Protein AF-A0A5T1FE21-F1 (afdb_monomer)

Sequence (72 aa):
MYNKEGVFRTENAKLNFQGHARIHAYVSKEQAKKLQEHGLSALTKPVSFTQEDWVFVLKELNLEKKRVLFRA

InterPro domains:
  IPR012332 Autotransporter, pectate lyase C-like domain superfamily [G3DSA:2.160.20.20] (2-70)

Foldseek 3Di:
DDPDPDDDDDDPDDDDQFWAFQFDDADDPVVQVVCVVVVHGGHHGRGDPPDPGTGHDDPDDDDPPDDDDDDD

Solvent-accessible surface area (backbone atoms only — not comparable to full-atom values): 5216 Å² total; per-residue (Å²): 131,92,80,73,91,75,87,90,83,85,77,100,69,90,84,83,90,74,59,47,60,53,77,48,80,56,43,55,68,69,55,29,50,56,36,43,77,71,77,38,87,61,40,69,51,46,61,59,94,84,58,87,62,65,47,71,88,79,92,79,84,88,61,89,94,60,91,81,84,85,81,133

pLDDT: mean 77.59, std 18.79, range [38.44, 97.5]

Mean predicted aligned error: 9.46 Å

Organism: Campylobacter jejuni (NCBI:txid197)

Structure (mmCIF, N/CA/C/O backbone):
data_AF-A0A5T1FE21-F1
#
_entry.id   AF-A0A5T1FE21-F1
#
loop_
_atom_site.group_PDB
_atom_site.id
_atom_site.type_symbol
_atom_site.label_atom_id
_atom_site.label_alt_id
_atom_site.label_comp_id
_atom_site.label_asym_id
_atom_site.label_entity_id
_atom_site.label_seq_id
_atom_site.pdbx_PDB_ins_code
_atom_site.Cartn_x
_atom_site.Cartn_y
_atom_site.Cartn_z
_atom_site.occupancy
_atom_site.B_iso_or_equiv
_atom_site.auth_seq_id
_atom_site.auth_comp_id
_atom_site.auth_asym_id
_atom_site.auth_atom_id
_atom_site.pdbx_PDB_model_num
ATOM 1 N N . MET A 1 1 ? -6.167 -16.644 8.428 1.00 48.75 1 MET A N 1
ATOM 2 C CA . MET A 1 1 ? -6.392 -15.352 9.116 1.00 48.75 1 MET A CA 1
ATOM 3 C C . MET A 1 1 ? -6.964 -15.652 10.492 1.00 48.75 1 MET A C 1
ATOM 5 O O . MET A 1 1 ? -8.058 -16.195 10.561 1.00 48.75 1 MET A O 1
ATOM 9 N N . TYR A 1 2 ? -6.207 -15.399 11.563 1.00 38.44 2 TYR A N 1
ATOM 10 C CA . TYR A 1 2 ? -6.691 -15.598 12.932 1.00 38.44 2 TYR A CA 1
ATOM 11 C C . TYR A 1 2 ? -7.661 -14.470 13.280 1.00 38.44 2 TYR A C 1
ATOM 13 O O . TYR A 1 2 ? -7.239 -13.365 13.606 1.00 38.44 2 TYR A O 1
ATOM 21 N N . ASN A 1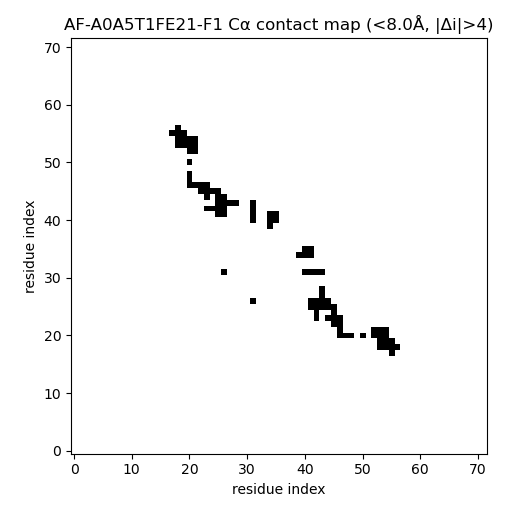 3 ? -8.960 -14.744 13.178 1.00 53.97 3 ASN A N 1
ATOM 22 C CA . ASN A 1 3 ? -9.976 -13.897 13.784 1.00 53.97 3 ASN A CA 1
ATOM 23 C C . ASN A 1 3 ? -10.111 -14.353 15.235 1.00 53.97 3 ASN A C 1
ATOM 25 O O . ASN A 1 3 ? -10.688 -15.404 15.505 1.00 53.97 3 ASN A O 1
ATOM 29 N N . LYS A 1 4 ? -9.485 -13.621 16.154 1.00 49.88 4 LYS A N 1
ATOM 30 C CA . LYS A 1 4 ? -9.638 -13.873 17.584 1.00 49.88 4 LYS A CA 1
ATOM 31 C C . LYS A 1 4 ? -10.924 -13.181 18.021 1.00 49.88 4 LYS A C 1
ATOM 33 O O . LYS A 1 4 ? -11.034 -11.968 17.867 1.00 49.88 4 LYS A O 1
ATOM 38 N N . GLU A 1 5 ? -11.889 -13.933 18.534 1.00 57.12 5 GLU A N 1
ATOM 39 C CA . GLU A 1 5 ? -13.044 -13.341 19.208 1.00 57.12 5 GLU A CA 1
ATOM 40 C C . GLU A 1 5 ? -12.535 -12.568 20.436 1.00 57.12 5 GLU A C 1
ATOM 42 O O . GLU A 1 5 ? -11.799 -13.106 21.266 1.00 57.12 5 GLU A O 1
ATOM 47 N N . GLY A 1 6 ? -12.832 -11.271 20.506 1.00 57.84 6 GLY A N 1
ATOM 48 C CA . GLY A 1 6 ? -12.327 -10.395 21.558 1.00 57.84 6 GLY A CA 1
ATOM 49 C C . GLY A 1 6 ? -12.713 -8.934 21.344 1.00 57.84 6 GLY A C 1
ATOM 50 O O . GLY A 1 6 ? -13.048 -8.519 20.238 1.00 57.84 6 GLY A O 1
ATOM 51 N N . VAL A 1 7 ? -12.664 -8.146 22.418 1.00 65.94 7 VAL A N 1
ATOM 52 C CA . VAL A 1 7 ? -12.992 -6.714 22.387 1.00 65.94 7 VAL A CA 1
ATOM 53 C C . VAL A 1 7 ? -11.705 -5.898 22.276 1.00 65.94 7 VAL A C 1
ATOM 55 O O . VAL A 1 7 ? -10.839 -5.982 23.146 1.00 65.94 7 VAL A O 1
ATOM 58 N N . PHE A 1 8 ? -11.585 -5.079 21.229 1.00 69.19 8 PHE A N 1
ATOM 59 C CA . PHE A 1 8 ? -10.489 -4.121 21.078 1.00 69.19 8 PHE A CA 1
ATOM 60 C C . PHE A 1 8 ? -10.867 -2.786 21.737 1.00 69.19 8 PHE A C 1
ATOM 62 O O . PHE A 1 8 ? -11.826 -2.136 21.322 1.00 69.19 8 PHE A O 1
ATOM 69 N N . ARG A 1 9 ? -10.126 -2.368 22.771 1.00 69.75 9 ARG A N 1
ATOM 70 C CA . ARG A 1 9 ? -10.346 -1.101 23.491 1.00 69.75 9 ARG A CA 1
ATOM 71 C C . ARG A 1 9 ? -9.126 -0.198 23.367 1.00 69.75 9 ARG A C 1
ATOM 73 O O . ARG A 1 9 ? -7.995 -0.666 23.435 1.00 69.75 9 ARG A O 1
ATOM 80 N N . THR A 1 10 ? -9.361 1.101 23.213 1.00 71.94 10 THR A N 1
ATOM 81 C CA . THR A 1 10 ? -8.302 2.112 23.210 1.00 71.94 10 THR A CA 1
ATOM 82 C C . THR A 1 10 ? -8.799 3.422 23.819 1.00 71.94 10 THR A C 1
ATOM 84 O O . THR A 1 10 ? -9.950 3.812 23.606 1.00 71.94 10 THR A O 1
ATOM 87 N N . GLU A 1 11 ? -7.929 4.116 24.547 1.00 79.25 11 GLU A N 1
ATOM 88 C CA . GLU A 1 11 ? -8.186 5.426 25.147 1.00 79.25 11 GLU A CA 1
ATOM 89 C C . GLU A 1 11 ? -7.107 6.407 24.676 1.00 79.25 11 GLU A C 1
ATOM 91 O O . GLU A 1 11 ? -5.933 6.054 24.598 1.00 79.25 11 GLU A O 1
ATOM 96 N N . ASN A 1 12 ? -7.508 7.627 24.304 1.00 80.44 12 ASN A N 1
ATOM 97 C CA . ASN A 1 12 ? -6.618 8.692 23.816 1.00 80.44 12 ASN A CA 1
ATOM 98 C C . ASN A 1 12 ? -5.697 8.329 22.626 1.00 80.44 12 ASN A C 1
ATOM 100 O O . ASN A 1 12 ? -4.684 8.991 22.413 1.00 80.44 12 ASN A O 1
ATOM 104 N N . ALA A 1 13 ? -6.053 7.333 21.805 1.00 77.19 13 ALA A N 1
ATOM 105 C CA . ALA A 1 13 ? -5.274 6.949 20.625 1.00 77.19 13 ALA A CA 1
ATOM 106 C C . ALA A 1 13 ? -5.946 7.325 19.295 1.00 77.19 13 ALA A C 1
ATOM 108 O O . ALA A 1 13 ? -7.173 7.422 19.187 1.00 77.19 13 ALA A O 1
ATOM 109 N N . LYS A 1 14 ? -5.123 7.465 18.249 1.00 80.88 14 LYS A N 1
ATOM 110 C CA . LYS A 1 14 ? -5.572 7.480 16.851 1.00 80.88 14 LYS A CA 1
ATOM 111 C C . LYS A 1 14 ? -5.522 6.054 16.305 1.00 80.88 14 LYS A C 1
ATOM 113 O O . LYS A 1 14 ?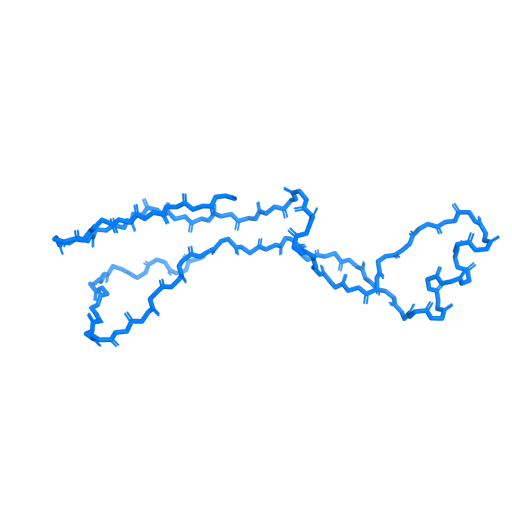 -4.448 5.464 16.243 1.00 80.88 14 LYS A O 1
ATOM 118 N N . LEU A 1 15 ? -6.672 5.518 15.902 1.00 77.62 15 LEU A N 1
ATOM 119 C CA . LEU A 1 15 ? -6.768 4.225 15.224 1.00 77.62 15 LEU A CA 1
ATOM 120 C C . LEU A 1 15 ? -6.922 4.428 13.721 1.00 77.62 15 LEU A C 1
ATOM 122 O O . LEU A 1 15 ? -7.738 5.244 13.295 1.00 77.62 15 LEU A O 1
ATOM 126 N N . ASN A 1 16 ? -6.181 3.648 12.937 1.00 78.25 16 ASN A N 1
ATOM 127 C CA . ASN A 1 16 ? -6.366 3.555 11.496 1.00 78.25 16 ASN A CA 1
ATOM 128 C C . ASN A 1 16 ? -6.487 2.080 11.102 1.00 78.25 16 ASN A C 1
ATOM 130 O O . ASN A 1 16 ? -5.532 1.316 11.233 1.00 78.25 16 ASN A O 1
ATOM 134 N N . PHE A 1 17 ? -7.677 1.693 10.648 1.00 77.94 17 PHE A N 1
ATOM 135 C CA . PHE A 1 17 ? -7.911 0.410 10.002 1.00 77.94 17 PHE A CA 1
ATOM 136 C C . PHE A 1 17 ? -7.899 0.654 8.498 1.00 77.94 17 PHE A C 1
ATOM 138 O O . PHE A 1 17 ? -8.758 1.364 7.981 1.00 77.94 17 PHE A O 1
ATOM 145 N N . GLN A 1 18 ? -6.930 0.066 7.804 1.00 79.38 18 GLN A N 1
ATOM 146 C CA . GLN A 1 18 ? -6.749 0.244 6.369 1.00 79.38 18 GLN A CA 1
ATOM 147 C C . GLN A 1 18 ? -6.540 -1.095 5.674 1.00 79.38 18 GLN A C 1
ATOM 149 O O . GLN A 1 18 ? -6.140 -2.084 6.293 1.00 79.38 18 GLN A O 1
ATOM 154 N N . GLY A 1 19 ? -6.792 -1.105 4.369 1.00 81.38 19 GLY A N 1
ATOM 155 C CA . GLY A 1 19 ? -6.414 -2.225 3.523 1.00 81.38 19 GLY A CA 1
ATOM 156 C C . GLY A 1 19 ? -4.901 -2.343 3.403 1.00 81.38 19 GLY A C 1
ATOM 157 O O . GLY A 1 19 ? -4.138 -1.446 3.775 1.00 81.38 19 GLY A O 1
ATOM 158 N N . HIS A 1 20 ? -4.470 -3.462 2.848 1.00 87.38 20 HIS A N 1
ATOM 159 C CA . HIS A 1 20 ? -3.102 -3.680 2.434 1.00 87.38 20 HIS A CA 1
ATOM 160 C C . HIS A 1 20 ? -3.026 -3.567 0.913 1.00 87.38 20 HIS A C 1
ATOM 162 O O . HIS A 1 20 ? -3.696 -4.315 0.201 1.00 87.38 20 HIS A O 1
ATOM 168 N N . ALA A 1 21 ? -2.229 -2.625 0.414 1.00 88.62 21 ALA A N 1
ATOM 169 C CA . ALA A 1 21 ? -1.886 -2.554 -0.999 1.00 88.62 21 ALA A CA 1
ATOM 170 C C . ALA A 1 21 ? -1.266 -3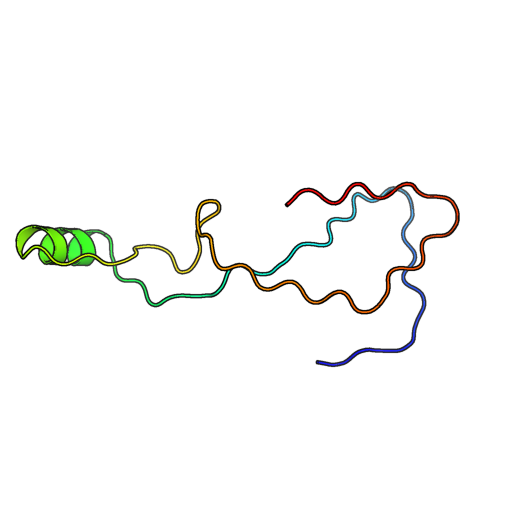.892 -1.436 1.00 88.62 21 ALA A C 1
ATOM 172 O O . ALA A 1 21 ? -0.413 -4.440 -0.730 1.00 88.62 21 ALA A O 1
ATOM 173 N N . ARG A 1 22 ? -1.717 -4.458 -2.559 1.00 91.00 22 ARG A N 1
ATOM 174 C CA . ARG A 1 22 ? -1.164 -5.722 -3.055 1.00 91.00 22 ARG A CA 1
ATOM 175 C C . ARG A 1 22 ? 0.319 -5.538 -3.371 1.00 91.00 22 ARG A C 1
ATOM 177 O O . ARG A 1 22 ? 0.706 -4.577 -4.028 1.00 91.00 22 ARG A O 1
ATOM 184 N N . ILE A 1 2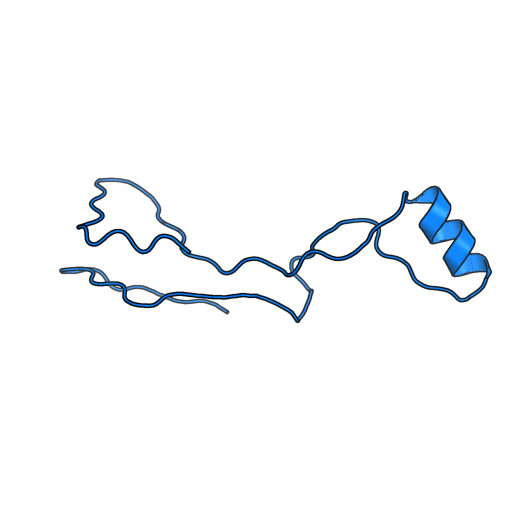3 ? 1.137 -6.469 -2.890 1.00 92.38 23 ILE A N 1
ATOM 185 C CA . ILE A 1 23 ? 2.581 -6.459 -3.117 1.00 92.38 23 ILE A CA 1
ATOM 186 C C . ILE A 1 23 ? 2.870 -6.953 -4.534 1.00 92.38 23 ILE A C 1
ATOM 188 O O . ILE A 1 23 ? 2.439 -8.045 -4.910 1.00 92.38 23 ILE A O 1
ATOM 192 N N . HIS A 1 24 ? 3.650 -6.174 -5.280 1.00 93.88 24 HIS A N 1
ATOM 193 C CA . HIS A 1 24 ? 4.143 -6.520 -6.613 1.00 93.88 24 HIS A CA 1
ATOM 194 C C . HIS A 1 24 ? 5.658 -6.727 -6.626 1.00 93.88 24 HIS A C 1
ATOM 196 O O . HIS A 1 24 ? 6.384 -6.234 -5.759 1.00 93.88 24 HIS A O 1
ATOM 202 N N . ALA A 1 25 ? 6.146 -7.439 -7.644 1.00 95.56 25 ALA A N 1
ATOM 203 C CA . ALA A 1 25 ? 7.576 -7.534 -7.915 1.00 95.56 25 ALA A CA 1
ATOM 204 C C . ALA A 1 25 ? 8.150 -6.154 -8.269 1.00 95.56 25 ALA A C 1
ATOM 206 O O . ALA A 1 25 ? 7.512 -5.352 -8.953 1.00 95.56 25 ALA A O 1
ATOM 207 N N . TYR A 1 26 ? 9.370 -5.885 -7.814 1.00 97.00 26 TYR A N 1
ATOM 208 C CA . TYR A 1 26 ? 10.049 -4.615 -8.036 1.00 97.00 26 TYR A CA 1
ATOM 209 C C . TYR A 1 26 ? 11.549 -4.830 -8.252 1.00 97.00 26 TYR A C 1
ATOM 211 O O . TYR A 1 26 ? 12.110 -5.853 -7.859 1.00 97.00 26 TYR A O 1
ATOM 219 N N . VAL A 1 27 ? 12.189 -3.854 -8.887 1.00 97.06 27 VAL A N 1
ATOM 220 C CA . VAL A 1 27 ? 13.619 -3.855 -9.225 1.00 97.06 27 VAL A CA 1
ATOM 221 C C . VAL A 1 27 ? 14.290 -2.564 -8.746 1.00 97.06 27 VAL A C 1
ATOM 223 O O . VAL A 1 27 ? 13.616 -1.639 -8.281 1.00 97.06 27 VAL A O 1
ATOM 226 N N . SER A 1 28 ? 15.620 -2.472 -8.846 1.00 97.50 28 SER A N 1
ATOM 227 C CA . SER A 1 28 ? 16.323 -1.213 -8.559 1.00 97.50 28 SER A CA 1
ATOM 228 C C . SER A 1 28 ? 15.950 -0.121 -9.574 1.00 97.50 28 SER A C 1
ATOM 230 O O . SER A 1 28 ? 15.470 -0.403 -10.675 1.00 97.50 28 SER A O 1
ATOM 232 N N . LYS A 1 29 ? 16.199 1.151 -9.241 1.00 96.62 29 LYS A N 1
ATOM 233 C CA . LYS A 1 29 ? 15.926 2.267 -10.165 1.00 96.62 29 LYS A CA 1
ATOM 234 C C . LYS A 1 29 ? 16.754 2.165 -11.446 1.00 96.62 29 LYS A C 1
ATOM 236 O O . LYS A 1 29 ? 16.254 2.459 -12.527 1.00 96.62 29 LYS A O 1
ATOM 241 N N . GLU A 1 30 ? 17.999 1.719 -11.328 1.00 97.38 30 GLU A N 1
ATOM 242 C CA . GLU A 1 30 ? 18.919 1.521 -12.447 1.00 97.38 30 GLU A CA 1
ATOM 243 C C . GLU A 1 30 ? 18.405 0.424 -13.384 1.00 97.38 30 GLU A C 1
ATOM 245 O O . GLU A 1 30 ? 18.443 0.581 -14.602 1.00 97.38 30 GLU A O 1
ATOM 250 N N . GLN A 1 31 ? 17.882 -0.670 -12.825 1.00 97.38 31 GLN A N 1
ATOM 251 C CA . GLN A 1 31 ? 17.283 -1.757 -13.599 1.00 97.38 31 GLN A CA 1
ATOM 252 C C . GLN A 1 31 ? 15.977 -1.323 -14.271 1.00 97.38 31 GLN A C 1
ATOM 254 O O . GLN A 1 31 ? 15.791 -1.595 -15.454 1.00 97.38 31 GLN A O 1
ATOM 259 N N . ALA A 1 32 ? 15.105 -0.602 -13.559 1.00 97.25 32 ALA A N 1
ATOM 260 C CA . ALA A 1 32 ? 13.873 -0.062 -14.133 1.00 97.25 32 ALA A CA 1
ATOM 261 C C . ALA A 1 32 ? 14.162 0.888 -15.306 1.00 97.25 32 ALA A C 1
ATOM 263 O O . ALA A 1 32 ? 13.498 0.803 -16.336 1.00 97.25 32 ALA A O 1
ATO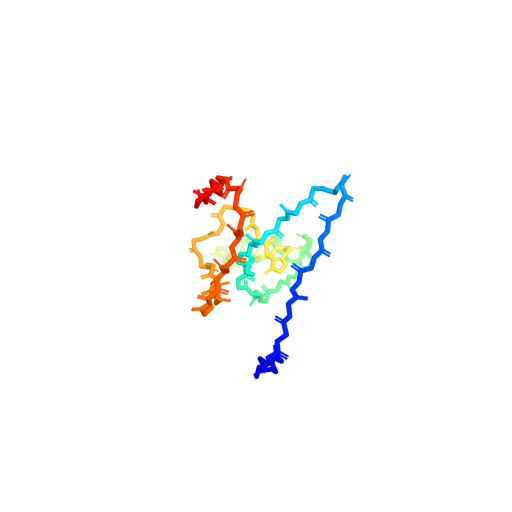M 264 N N . LYS A 1 33 ? 15.193 1.737 -15.187 1.00 97.31 33 LYS A N 1
ATOM 265 C CA . LYS A 1 33 ? 15.629 2.623 -16.274 1.00 97.31 33 LYS A CA 1
ATOM 266 C C . LYS A 1 33 ? 16.099 1.834 -17.500 1.00 97.31 33 LYS A C 1
ATOM 268 O O . LYS A 1 33 ? 15.651 2.124 -18.603 1.00 97.31 33 LYS A O 1
ATOM 273 N N . LYS A 1 34 ? 16.940 0.810 -17.308 1.00 97.50 34 LYS A N 1
ATOM 274 C CA . LYS A 1 34 ? 17.384 -0.066 -18.408 1.00 97.50 34 LYS A CA 1
ATOM 275 C C . LYS A 1 34 ? 16.203 -0.749 -19.100 1.00 97.50 34 LYS A C 1
ATOM 277 O O . LYS A 1 34 ? 16.160 -0.812 -20.318 1.00 97.50 34 LYS A O 1
ATOM 282 N N . LEU A 1 35 ? 15.222 -1.236 -18.339 1.00 96.88 35 LEU A N 1
ATOM 283 C CA . LEU A 1 35 ? 14.014 -1.841 -18.908 1.00 96.88 35 LEU A CA 1
ATOM 284 C C . LEU A 1 35 ? 13.206 -0.827 -19.728 1.00 96.88 35 LEU A C 1
ATOM 286 O O . LEU A 1 35 ? 12.770 -1.151 -20.831 1.00 96.88 35 LEU A O 1
ATOM 290 N N . GLN A 1 36 ? 13.087 0.410 -19.244 1.00 96.81 36 GLN A N 1
ATOM 291 C CA . GLN A 1 36 ? 12.393 1.483 -19.952 1.00 96.81 36 GLN A CA 1
ATOM 292 C C . GLN A 1 36 ? 13.073 1.856 -21.277 1.00 96.81 36 GLN A C 1
ATOM 294 O O . GLN A 1 36 ? 12.377 2.100 -22.261 1.00 96.81 36 GLN A O 1
ATOM 299 N N . GLU A 1 37 ? 14.409 1.840 -21.335 1.00 97.12 37 GLU A N 1
ATOM 300 C CA . GLU A 1 37 ? 15.183 2.025 -22.577 1.00 97.12 37 GLU A CA 1
ATOM 301 C C . GLU A 1 37 ? 14.864 0.943 -23.630 1.00 97.12 37 GLU A C 1
ATOM 303 O O . GLU A 1 37 ? 14.965 1.197 -24.829 1.00 97.12 37 GLU A O 1
ATOM 308 N N . HIS A 1 38 ? 14.399 -0.233 -23.196 1.00 96.25 38 HIS A N 1
ATOM 309 C CA . HIS A 1 38 ? 13.914 -1.323 -24.050 1.00 96.25 38 HIS A CA 1
ATOM 310 C C . HIS A 1 38 ? 12.382 -1.349 -24.224 1.00 96.25 38 HIS A C 1
ATOM 312 O O . HIS A 1 38 ? 11.844 -2.323 -24.749 1.00 96.25 38 HIS A O 1
ATOM 318 N N . GLY A 1 39 ? 11.661 -0.311 -23.786 1.00 96.31 39 GLY A N 1
ATOM 319 C CA . GLY A 1 39 ? 10.197 -0.233 -23.887 1.00 96.31 39 GLY A CA 1
ATOM 320 C C . GLY A 1 39 ? 9.434 -1.091 -22.870 1.00 96.31 39 GLY A C 1
ATOM 321 O O . GLY A 1 39 ? 8.226 -1.274 -23.006 1.00 96.31 39 GLY A O 1
ATOM 322 N N . LEU A 1 40 ? 10.116 -1.615 -21.849 1.00 96.38 40 LEU A N 1
ATOM 323 C CA . LEU A 1 40 ? 9.525 -2.406 -20.771 1.00 96.38 40 LEU A CA 1
ATOM 324 C C . LEU A 1 40 ? 9.316 -1.551 -19.515 1.00 96.38 40 LEU A C 1
ATOM 326 O O . LEU A 1 40 ? 10.104 -0.663 -19.201 1.00 96.38 40 LEU A O 1
ATOM 330 N N . SER A 1 41 ? 8.269 -1.848 -18.748 1.00 92.62 41 SER A N 1
ATOM 331 C CA . SER A 1 41 ? 7.988 -1.182 -17.472 1.00 92.62 41 SER A CA 1
ATOM 332 C C . SER A 1 41 ? 8.269 -2.100 -16.287 1.00 92.62 41 SER A C 1
ATOM 334 O O . SER A 1 41 ? 7.890 -3.271 -16.312 1.00 92.62 41 SER A O 1
ATOM 336 N N . ALA A 1 42 ? 8.846 -1.557 -15.216 1.00 95.19 42 ALA A N 1
ATOM 337 C CA . ALA A 1 42 ? 8.996 -2.259 -13.946 1.00 95.19 42 ALA A CA 1
ATOM 338 C C . ALA A 1 42 ? 8.806 -1.310 -12.760 1.00 95.19 42 ALA A C 1
ATOM 340 O O . ALA A 1 42 ? 9.181 -0.136 -12.812 1.00 95.19 42 ALA A O 1
ATOM 341 N N . LEU A 1 43 ? 8.236 -1.831 -11.674 1.00 95.06 43 LEU A N 1
ATOM 342 C CA . LEU A 1 43 ? 8.081 -1.084 -10.431 1.00 95.06 43 LEU A CA 1
ATOM 343 C C . LEU A 1 43 ? 9.418 -0.990 -9.689 1.00 95.06 43 LEU A C 1
ATOM 345 O O . LEU A 1 43 ? 10.254 -1.887 -9.756 1.00 95.06 43 LEU A O 1
ATOM 349 N N . THR A 1 44 ? 9.598 0.091 -8.932 1.00 96.25 44 THR A N 1
ATOM 350 C CA . THR A 1 44 ? 10.774 0.300 -8.060 1.00 96.25 44 THR A CA 1
ATOM 351 C C . THR A 1 44 ? 10.439 0.206 -6.573 1.00 96.25 44 THR A C 1
ATOM 353 O O . THR A 1 44 ? 11.315 0.329 -5.718 1.00 96.25 44 THR A O 1
ATOM 356 N N . LYS A 1 45 ? 9.158 0.003 -6.254 1.00 95.81 45 LYS A N 1
ATOM 357 C CA . LYS A 1 45 ? 8.633 -0.192 -4.905 1.00 95.81 45 LYS A CA 1
ATOM 358 C C . LYS A 1 45 ? 7.599 -1.319 -4.934 1.00 95.81 45 LYS A C 1
ATOM 360 O O . LYS A 1 45 ? 6.906 -1.447 -5.941 1.00 95.81 45 LYS A O 1
ATOM 365 N N . PRO A 1 46 ? 7.460 -2.085 -3.842 1.00 93.69 46 PRO A N 1
ATOM 366 C CA . PRO A 1 46 ? 6.505 -3.189 -3.771 1.00 93.69 46 PRO A CA 1
ATOM 367 C C . PRO A 1 46 ? 5.040 -2.732 -3.739 1.00 93.69 46 PRO A C 1
ATOM 369 O O . PRO A 1 46 ? 4.168 -3.498 -4.134 1.00 93.69 46 PRO A O 1
ATOM 372 N N . VAL A 1 47 ? 4.776 -1.512 -3.254 1.00 94.50 47 VAL A N 1
ATOM 373 C CA . VAL A 1 47 ? 3.441 -0.902 -3.150 1.00 94.50 47 VAL A CA 1
ATOM 374 C C . VAL A 1 47 ? 3.493 0.605 -3.450 1.00 94.50 47 VAL A C 1
ATOM 376 O O . VAL A 1 47 ? 4.542 1.244 -3.294 1.00 94.50 47 VAL A O 1
ATOM 379 N N . SER A 1 48 ? 2.360 1.186 -3.844 1.00 91.44 48 SER A N 1
ATOM 380 C CA . SER A 1 48 ? 2.135 2.612 -4.112 1.00 91.44 48 SER A CA 1
ATOM 381 C C . SER A 1 48 ? 0.787 3.068 -3.548 1.00 91.44 48 SER A C 1
ATOM 383 O O . SER A 1 48 ? -0.176 2.313 -3.543 1.00 91.44 48 SER A O 1
ATOM 385 N N . PHE A 1 49 ? 0.681 4.335 -3.137 1.00 88.31 49 PHE A N 1
ATOM 386 C CA . PHE A 1 49 ? -0.606 4.929 -2.750 1.00 88.31 49 PHE A CA 1
ATOM 387 C C . PHE A 1 49 ? -1.574 5.098 -3.925 1.00 88.31 49 PHE A C 1
ATOM 389 O O . PHE A 1 49 ? -2.776 5.179 -3.716 1.00 88.31 49 PHE A O 1
ATOM 396 N N . THR A 1 50 ? -1.053 5.166 -5.149 1.00 89.62 50 THR A N 1
ATOM 397 C CA . THR A 1 50 ? -1.843 5.371 -6.370 1.00 89.62 50 THR A CA 1
ATOM 398 C C . THR A 1 50 ? -2.185 4.067 -7.085 1.00 89.62 50 THR A C 1
ATOM 400 O O . THR A 1 50 ? -2.719 4.120 -8.187 1.00 89.62 50 THR A O 1
ATOM 403 N N . GLN A 1 51 ? -1.809 2.907 -6.531 1.00 89.31 51 GLN A N 1
ATOM 404 C CA . GLN A 1 51 ? -2.180 1.631 -7.141 1.00 89.31 51 GLN A CA 1
ATOM 405 C C . GLN A 1 51 ? -3.670 1.364 -6.919 1.00 89.31 51 GLN A C 1
ATOM 407 O O . GLN A 1 51 ? -4.223 1.746 -5.890 1.00 89.31 51 GLN A O 1
ATOM 412 N N . GLU A 1 52 ? -4.309 0.705 -7.876 1.00 88.88 52 GLU A N 1
ATOM 413 C CA . GLU A 1 52 ? -5.751 0.439 -7.834 1.00 88.88 52 GLU A CA 1
ATOM 414 C C . GLU A 1 52 ? -6.085 -0.821 -7.022 1.00 88.88 52 GLU A C 1
ATOM 416 O O . GLU A 1 52 ? -7.193 -0.975 -6.510 1.00 88.88 52 GLU A O 1
ATOM 421 N N . ASP A 1 53 ? -5.123 -1.729 -6.856 1.00 87.31 53 ASP A N 1
ATOM 422 C CA . ASP A 1 53 ? -5.343 -3.054 -6.293 1.00 87.31 53 ASP A CA 1
ATOM 423 C C . ASP A 1 53 ? -5.026 -3.128 -4.791 1.00 87.31 53 ASP A C 1
ATOM 425 O O . ASP A 1 53 ? -3.952 -3.540 -4.339 1.00 87.31 53 ASP A O 1
ATOM 429 N N . TRP A 1 54 ? -6.027 -2.767 -3.993 1.00 88.44 54 TRP A N 1
ATOM 430 C CA . TRP A 1 54 ? -5.995 -2.858 -2.535 1.00 88.44 54 TRP A CA 1
ATOM 431 C C . TRP A 1 54 ? -6.747 -4.088 -2.021 1.00 88.44 54 TRP A C 1
ATOM 433 O O . TRP A 1 54 ? -7.786 -4.480 -2.549 1.00 88.44 54 TRP A O 1
ATOM 443 N N . VAL A 1 55 ? -6.237 -4.694 -0.949 1.00 79.50 55 VAL A N 1
ATOM 444 C CA . VAL A 1 55 ? -6.886 -5.798 -0.233 1.00 79.50 55 VAL A CA 1
ATOM 445 C C . VAL A 1 55 ? -7.427 -5.271 1.090 1.00 79.50 55 VAL A C 1
ATOM 447 O O . VAL A 1 55 ? -6.656 -4.914 1.976 1.00 79.50 55 VAL A O 1
ATOM 450 N N . PHE A 1 56 ? -8.746 -5.250 1.263 1.00 73.69 56 PHE A N 1
ATOM 451 C CA . PHE A 1 56 ? -9.376 -4.910 2.539 1.00 73.69 56 PHE A CA 1
ATOM 452 C C . PHE A 1 56 ? -10.205 -6.087 3.047 1.00 73.69 56 PHE A C 1
ATOM 454 O O . PHE A 1 56 ? -11.088 -6.575 2.347 1.00 73.69 56 PHE A O 1
ATOM 461 N N . VAL A 1 57 ? -9.926 -6.545 4.269 1.00 65.12 57 VAL A N 1
ATOM 462 C CA . VAL A 1 57 ? -10.724 -7.574 4.948 1.00 65.12 57 VAL A CA 1
ATOM 463 C C . VAL A 1 57 ? -11.086 -7.051 6.331 1.00 65.12 57 VAL A C 1
ATOM 465 O O . VAL A 1 57 ? -10.268 -7.083 7.247 1.00 65.12 57 VAL A O 1
ATOM 468 N N . LEU A 1 58 ? -12.322 -6.576 6.483 1.00 64.00 58 LEU A N 1
ATOM 469 C CA . LEU A 1 58 ? -12.907 -6.216 7.772 1.00 64.00 58 LEU A CA 1
ATOM 470 C C . LEU A 1 58 ? -14.209 -6.999 7.934 1.00 64.00 58 LEU A C 1
ATOM 472 O O . LEU A 1 58 ? -15.171 -6.754 7.214 1.00 64.00 58 LEU A O 1
ATOM 476 N N . LYS A 1 59 ? -14.219 -7.979 8.844 1.00 57.12 59 LYS A N 1
ATOM 477 C CA . LYS A 1 59 ? -15.387 -8.847 9.061 1.00 57.12 59 LYS A CA 1
ATOM 478 C C . LYS A 1 59 ? -16.459 -8.161 9.912 1.00 57.12 59 LYS A C 1
ATOM 480 O O . LYS A 1 59 ? -17.633 -8.259 9.594 1.00 57.12 59 LYS A O 1
ATOM 485 N N . GLU A 1 60 ? -16.052 -7.472 10.973 1.00 55.25 60 GLU A N 1
ATOM 486 C CA . GLU A 1 60 ? -16.946 -6.733 11.864 1.00 55.25 60 GLU A CA 1
ATOM 487 C C . GLU A 1 60 ? -16.132 -5.688 12.639 1.00 55.25 60 GLU A C 1
ATOM 489 O O . GLU A 1 60 ? -14.991 -5.949 13.023 1.00 55.25 60 GLU A O 1
ATOM 494 N N . LEU A 1 61 ? -16.704 -4.503 12.856 1.00 64.44 61 LEU A N 1
ATOM 495 C CA . LEU A 1 61 ? -16.131 -3.450 13.694 1.00 64.44 61 LEU A CA 1
ATOM 496 C C . LEU A 1 61 ? -17.246 -2.883 14.573 1.00 64.44 61 LEU A C 1
ATOM 498 O O . LEU A 1 61 ? -18.030 -2.050 14.124 1.00 64.44 61 LEU A O 1
ATOM 502 N N . ASN A 1 62 ? -17.320 -3.343 15.820 1.00 57.53 62 ASN A N 1
ATOM 503 C CA . ASN A 1 62 ? -18.274 -2.832 16.795 1.00 57.53 62 ASN A CA 1
ATOM 504 C C . ASN A 1 62 ? -17.613 -1.726 17.629 1.00 57.53 62 ASN A C 1
ATOM 506 O O . ASN A 1 62 ? -16.673 -1.976 18.386 1.00 57.53 62 ASN A O 1
ATOM 510 N N . LEU A 1 63 ? -18.073 -0.489 17.451 1.00 61.66 63 LEU A N 1
ATOM 511 C CA . LEU A 1 63 ? -17.581 0.677 18.177 1.00 61.66 63 LEU A CA 1
ATOM 512 C C . LEU A 1 63 ? -18.739 1.324 18.919 1.00 61.66 63 LEU A C 1
ATOM 514 O O . LEU A 1 63 ? -19.508 2.102 18.353 1.00 61.66 63 LEU A O 1
ATOM 518 N N . GLU A 1 64 ? -18.844 1.045 20.214 1.00 52.28 64 GLU A N 1
ATOM 519 C CA . GLU A 1 64 ? -19.766 1.788 21.059 1.00 52.28 64 GLU A CA 1
ATOM 520 C C . GLU A 1 64 ? -19.360 3.272 21.087 1.00 52.28 64 GLU A C 1
ATOM 522 O O . GLU A 1 64 ? -18.234 3.638 21.432 1.00 52.28 64 GLU A O 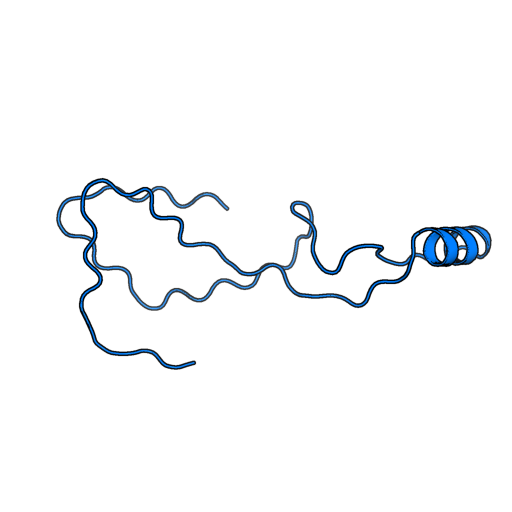1
ATOM 527 N N . LYS A 1 65 ? -20.308 4.141 20.713 1.00 49.97 65 LYS A N 1
ATOM 528 C CA . LYS A 1 65 ? -20.232 5.610 20.817 1.00 49.97 65 LYS A CA 1
ATOM 529 C C . LYS A 1 65 ? -19.173 6.323 19.957 1.00 49.97 65 LYS A C 1
ATOM 531 O O . LYS A 1 65 ? -18.792 7.442 20.305 1.00 49.97 65 LYS A O 1
ATOM 536 N N . LYS A 1 66 ? -18.721 5.775 18.817 1.00 54.50 66 LYS A N 1
ATOM 537 C CA . LYS A 1 66 ? -17.841 6.528 17.891 1.00 54.50 66 LYS A CA 1
ATOM 538 C C . LYS A 1 66 ? -18.244 6.430 16.419 1.00 54.50 66 LYS A C 1
ATOM 540 O O . LYS A 1 66 ? -18.556 5.365 15.904 1.00 54.50 66 LYS A O 1
ATOM 545 N N . ARG A 1 67 ? -18.192 7.581 15.737 1.00 45.16 67 ARG A N 1
ATOM 546 C CA . ARG A 1 67 ? -18.380 7.737 14.286 1.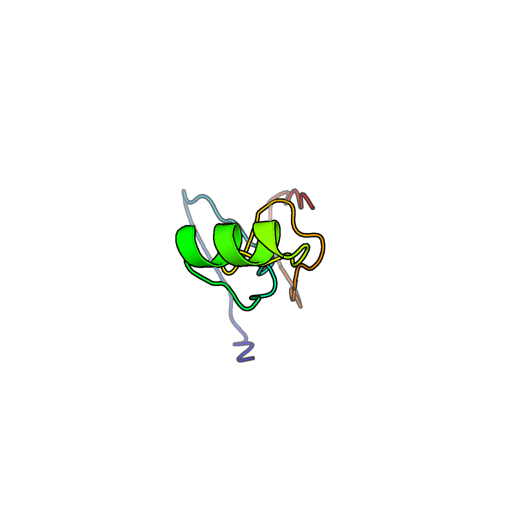00 45.16 67 ARG A CA 1
ATOM 547 C C . ARG A 1 67 ? -17.085 7.315 13.583 1.00 45.16 67 ARG A C 1
ATOM 549 O O . ARG A 1 67 ? -16.047 7.922 13.839 1.00 45.16 67 ARG A O 1
ATOM 556 N N . VAL A 1 68 ? -17.135 6.310 12.710 1.00 50.28 68 VAL A N 1
ATOM 557 C CA . VAL A 1 68 ? -16.000 5.948 11.841 1.00 50.28 68 VAL A CA 1
ATOM 558 C C . VAL A 1 68 ? -16.220 6.530 10.459 1.00 50.28 68 VAL A C 1
ATOM 560 O O . VAL A 1 68 ? -17.287 6.361 9.876 1.00 50.28 68 VAL A O 1
ATOM 563 N N . LEU A 1 69 ? -15.202 7.214 9.942 1.00 43.09 69 LEU A N 1
ATOM 564 C CA . LEU A 1 69 ? -15.146 7.660 8.559 1.00 43.09 69 LEU A CA 1
ATOM 565 C C . LEU A 1 69 ? -14.210 6.709 7.806 1.00 43.09 69 LEU A C 1
ATOM 567 O O . LEU A 1 69 ? -13.005 6.721 8.050 1.00 43.09 69 LEU A O 1
ATOM 571 N N . PHE A 1 70 ? -14.751 5.886 6.912 1.00 42.78 7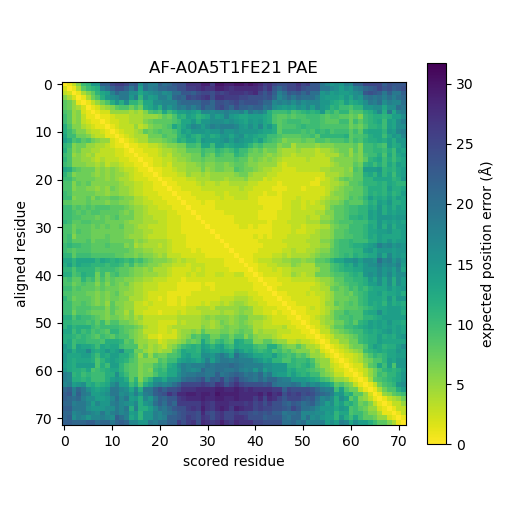0 PHE A N 1
ATOM 572 C CA . PHE A 1 70 ? -13.938 5.109 5.980 1.00 42.78 70 PHE A CA 1
ATOM 573 C C . PHE A 1 70 ? -13.669 5.980 4.752 1.00 42.78 70 PHE A C 1
ATOM 575 O O . PHE A 1 70 ? -14.609 6.461 4.120 1.00 42.78 70 PHE A O 1
ATOM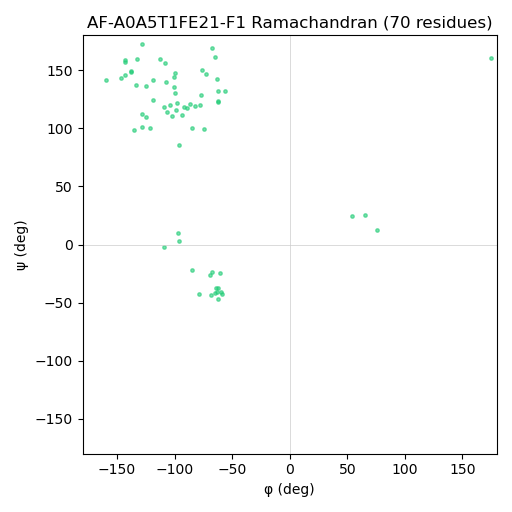 582 N N . ARG A 1 71 ? -12.395 6.231 4.444 1.00 42.75 71 ARG A N 1
ATOM 583 C CA . ARG A 1 71 ? -11.981 6.845 3.178 1.00 42.75 71 ARG A CA 1
ATOM 584 C C . ARG A 1 71 ? -11.289 5.768 2.355 1.00 42.75 71 ARG A C 1
ATOM 586 O O . ARG A 1 71 ? -10.318 5.188 2.836 1.00 42.75 71 ARG A O 1
ATOM 593 N N . ALA A 1 72 ? -11.870 5.482 1.194 1.00 41.91 72 ALA A N 1
ATOM 594 C CA . ALA A 1 72 ? -11.218 4.752 0.117 1.00 41.91 72 ALA A CA 1
ATOM 595 C C . ALA A 1 72 ? -10.235 5.685 -0.597 1.00 41.91 72 ALA A C 1
ATOM 597 O O . ALA A 1 72 ? -10.552 6.899 -0.677 1.00 41.91 72 ALA A O 1
#

Radius of gyration: 18.78 Å; Cα contacts (8 Å, |Δi|>4): 48; chains: 1; bounding box: 39×24×49 Å

Secondary structure (DSSP, 8-state):
----------SS-------EEPP-----HHHHHHHHHTT----SSS--TT-S-EE--------TT-------